Protein AF-A0A109WPX4-F1 (afdb_monomer_lite)

Structure (mmCIF, N/CA/C/O backbone):
data_AF-A0A109WPX4-F1
#
_entry.id   AF-A0A109WPX4-F1
#
loop_
_atom_site.group_PDB
_atom_site.id
_atom_site.type_symbol
_atom_site.label_atom_id
_atom_site.label_alt_id
_atom_site.label_comp_id
_atom_site.label_asym_id
_atom_site.label_entity_id
_atom_site.label_seq_id
_atom_site.pdbx_PDB_ins_code
_atom_site.Cartn_x
_atom_site.Cartn_y
_atom_site.Cartn_z
_atom_site.occupancy
_atom_site.B_iso_or_equiv
_atom_site.auth_seq_id
_atom_site.auth_comp_id
_atom_site.auth_asym_id
_atom_site.auth_atom_id
_atom_site.pdbx_PDB_model_num
ATOM 1 N N . MET A 1 1 ? -19.755 -12.988 -23.351 1.00 60.69 1 MET A N 1
ATOM 2 C CA . MET A 1 1 ? -18.714 -12.354 -24.202 1.00 60.69 1 MET A CA 1
ATOM 3 C C . MET A 1 1 ? -18.076 -11.128 -23.531 1.00 60.69 1 MET A C 1
ATOM 5 O O . MET A 1 1 ? -16.890 -10.892 -23.714 1.00 60.69 1 MET A O 1
ATOM 9 N N . SER A 1 2 ? -18.818 -10.406 -22.688 1.00 72.69 2 SER A N 1
ATOM 10 C CA . SER A 1 2 ? -18.381 -9.255 -21.876 1.00 72.69 2 SER A CA 1
ATOM 11 C C . SER A 1 2 ? -17.301 -9.574 -20.824 1.00 72.69 2 SER A C 1
ATOM 13 O O . SER A 1 2 ? -16.349 -8.808 -20.687 1.00 72.69 2 SER A O 1
ATOM 15 N N . ASP A 1 3 ? -17.377 -10.722 -20.140 1.00 79.19 3 ASP A N 1
ATOM 16 C CA . ASP A 1 3 ? -16.391 -11.097 -19.108 1.00 79.19 3 ASP A CA 1
ATOM 17 C C . ASP A 1 3 ? -14.974 -11.320 -19.650 1.00 79.19 3 ASP A C 1
ATOM 19 O O . ASP A 1 3 ? -13.991 -11.006 -18.981 1.00 79.19 3 ASP A O 1
ATOM 23 N N . LEU A 1 4 ? -14.841 -11.844 -20.872 1.00 77.81 4 LEU A N 1
ATOM 24 C CA . LEU A 1 4 ? -13.534 -12.117 -21.474 1.00 77.81 4 LEU A CA 1
ATOM 25 C C . LEU A 1 4 ? -12.799 -10.816 -21.818 1.00 77.81 4 LEU A C 1
ATOM 27 O O . LEU A 1 4 ? -11.617 -10.678 -21.513 1.00 77.81 4 LEU A O 1
ATOM 31 N N . LEU A 1 5 ? -13.511 -9.840 -22.389 1.00 78.44 5 LEU A N 1
ATOM 32 C CA . LEU A 1 5 ? -12.958 -8.519 -22.690 1.00 78.44 5 LEU A CA 1
ATOM 33 C C . LEU A 1 5 ? -12.579 -7.773 -21.408 1.00 78.44 5 LEU A C 1
ATOM 35 O O . LEU A 1 5 ? -11.471 -7.250 -21.317 1.00 78.44 5 LEU A O 1
ATOM 39 N N . ALA A 1 6 ? -13.437 -7.808 -20.383 1.00 70.69 6 ALA A N 1
ATOM 40 C CA . ALA A 1 6 ? -13.130 -7.218 -19.082 1.00 70.69 6 ALA A CA 1
ATOM 41 C C . ALA A 1 6 ? -11.868 -7.841 -18.457 1.00 70.69 6 ALA A C 1
ATOM 43 O O . ALA A 1 6 ? -10.996 -7.121 -17.966 1.00 70.69 6 ALA A O 1
ATOM 44 N N . ARG A 1 7 ? -11.722 -9.171 -18.529 1.00 70.75 7 ARG A N 1
ATOM 45 C CA . ARG A 1 7 ? -10.530 -9.887 -18.044 1.00 70.75 7 ARG A CA 1
ATOM 46 C C . ARG A 1 7 ? -9.272 -9.505 -18.822 1.00 70.75 7 ARG A C 1
ATOM 48 O O . ARG A 1 7 ? -8.250 -9.237 -18.196 1.00 70.75 7 ARG A O 1
ATOM 55 N N . LEU A 1 8 ? -9.341 -9.426 -20.151 1.00 74.81 8 LEU A N 1
ATOM 56 C CA . LEU A 1 8 ? -8.215 -9.016 -20.999 1.00 74.81 8 LEU A CA 1
ATOM 57 C C . LEU A 1 8 ? -7.778 -7.572 -20.712 1.00 74.81 8 LEU A C 1
ATOM 59 O O . LEU A 1 8 ? -6.589 -7.314 -20.522 1.00 74.81 8 LEU A O 1
ATOM 63 N N . SER A 1 9 ? -8.725 -6.637 -20.595 1.00 73.69 9 SER A N 1
ATOM 64 C CA . SER A 1 9 ? -8.428 -5.246 -20.235 1.00 73.69 9 SER A CA 1
ATOM 65 C C . SER A 1 9 ? -7.807 -5.128 -18.841 1.00 73.69 9 SER A C 1
ATOM 67 O O . SER A 1 9 ? -6.874 -4.348 -18.644 1.00 73.69 9 SER A O 1
ATOM 69 N N . ASN A 1 10 ? -8.281 -5.921 -17.877 1.00 72.94 10 ASN A N 1
ATOM 70 C CA . ASN A 1 10 ? -7.744 -5.911 -16.519 1.00 72.94 10 ASN A CA 1
ATOM 71 C C . ASN A 1 10 ? -6.316 -6.484 -16.463 1.00 72.94 10 ASN A C 1
ATOM 73 O O . ASN A 1 10 ? -5.464 -5.927 -15.774 1.00 72.94 10 ASN A O 1
ATOM 77 N N . MET A 1 11 ? -6.031 -7.545 -17.231 1.00 73.69 11 MET A N 1
ATOM 78 C CA . MET A 1 11 ? -4.676 -8.097 -17.370 1.00 73.69 11 MET A CA 1
ATOM 79 C C . MET A 1 11 ? -3.716 -7.098 -18.021 1.00 73.69 11 MET A C 1
ATOM 81 O O . MET A 1 11 ? -2.604 -6.914 -17.531 1.00 73.69 11 MET A O 1
ATOM 85 N N . ARG A 1 12 ? -4.152 -6.390 -19.070 1.00 74.69 12 ARG A N 1
ATOM 86 C CA . ARG A 1 12 ? -3.327 -5.363 -19.719 1.00 74.69 12 ARG A CA 1
ATOM 87 C C . ARG A 1 12 ? -2.956 -4.230 -18.756 1.00 74.69 12 ARG A C 1
ATOM 89 O O . ARG A 1 12 ? -1.779 -3.909 -18.627 1.00 74.69 12 ARG A O 1
ATOM 96 N N . ARG A 1 13 ? -3.931 -3.682 -18.022 1.00 70.62 13 ARG A N 1
ATOM 97 C CA . ARG A 1 13 ? -3.673 -2.645 -17.003 1.00 70.62 13 ARG A CA 1
ATOM 98 C C . ARG A 1 13 ? -2.780 -3.149 -15.869 1.00 70.62 13 ARG A C 1
ATOM 100 O O . ARG A 1 13 ? -1.956 -2.402 -15.349 1.00 70.62 13 ARG A O 1
ATOM 107 N N . ALA A 1 14 ? -2.941 -4.411 -15.469 1.00 69.94 14 ALA A N 1
ATOM 108 C CA . ALA A 1 14 ? -2.097 -5.022 -14.451 1.00 69.94 14 ALA A CA 1
ATOM 109 C C . ALA A 1 14 ? -0.625 -5.087 -14.885 1.00 69.94 14 ALA A C 1
ATOM 111 O O . ALA A 1 14 ? 0.239 -4.744 -14.078 1.00 69.94 14 ALA A O 1
ATOM 112 N N . ASN A 1 15 ? -0.376 -5.449 -16.146 1.00 76.12 15 ASN A N 1
ATOM 113 C CA . ASN A 1 15 ? 0.953 -5.491 -16.749 1.00 76.12 15 ASN A CA 1
ATOM 114 C C . ASN A 1 15 ? 1.575 -4.088 -16.881 1.00 76.12 15 ASN A C 1
ATOM 116 O O . ASN A 1 15 ? 2.735 -3.886 -16.544 1.00 76.12 15 ASN A O 1
ATOM 120 N N . GLU A 1 16 ? 0.799 -3.085 -17.301 1.00 78.44 16 GLU A N 1
ATOM 121 C CA . GLU A 1 16 ? 1.270 -1.692 -17.406 1.00 78.44 16 GLU A CA 1
ATOM 122 C C . GLU A 1 16 ? 1.697 -1.121 -16.042 1.00 78.44 16 GLU A C 1
ATOM 124 O O . GLU A 1 16 ? 2.737 -0.467 -15.938 1.00 78.44 16 GLU A O 1
ATOM 129 N N . LEU A 1 17 ? 0.939 -1.417 -14.980 1.00 76.56 17 LEU A N 1
ATOM 130 C CA . LEU A 1 17 ? 1.303 -1.042 -13.614 1.00 76.56 17 LEU A CA 1
ATOM 131 C C . LEU A 1 17 ? 2.580 -1.749 -13.142 1.00 76.56 17 LEU A C 1
ATOM 133 O O . LEU A 1 17 ? 3.409 -1.124 -12.486 1.00 76.56 17 LEU A O 1
ATOM 137 N N . GLU A 1 18 ? 2.729 -3.039 -13.445 1.00 76.94 18 GLU A N 1
ATOM 138 C CA . GLU A 1 18 ? 3.931 -3.813 -13.106 1.00 76.94 18 GLU A CA 1
ATOM 139 C C . GLU A 1 18 ? 5.166 -3.227 -13.767 1.00 76.94 18 GLU A C 1
ATOM 141 O O . GLU A 1 18 ? 6.127 -2.904 -13.075 1.00 76.94 18 GLU A O 1
ATOM 146 N N . VAL A 1 19 ? 5.091 -2.973 -15.072 1.00 79.56 19 VAL A N 1
ATOM 147 C CA . VAL A 1 19 ? 6.165 -2.333 -15.832 1.00 79.56 19 VAL A CA 1
ATOM 148 C C . VAL A 1 19 ? 6.475 -0.933 -15.291 1.00 79.56 19 VAL A C 1
ATOM 150 O O . VAL A 1 19 ? 7.641 -0.553 -15.202 1.00 79.56 19 VAL A O 1
ATOM 153 N N . HIS A 1 20 ? 5.461 -0.146 -14.918 1.00 79.44 20 HIS A N 1
ATOM 154 C CA . HIS A 1 20 ? 5.678 1.189 -14.360 1.00 79.44 20 HIS A CA 1
ATOM 155 C C . HIS A 1 20 ? 6.360 1.143 -12.989 1.00 79.44 20 HIS A C 1
ATOM 157 O O . HIS A 1 20 ? 7.296 1.908 -12.757 1.00 79.44 20 HIS A O 1
ATOM 163 N N . LEU A 1 21 ? 5.909 0.257 -12.097 1.00 78.94 21 LEU A N 1
ATOM 164 C CA . LEU A 1 21 ? 6.526 0.072 -10.787 1.00 78.94 21 LEU A CA 1
ATOM 165 C C . LEU A 1 21 ? 7.966 -0.403 -10.953 1.00 78.94 21 LEU A C 1
ATOM 167 O O . LEU A 1 21 ? 8.860 0.260 -10.446 1.00 78.94 21 LEU A O 1
ATOM 171 N N . ASP A 1 22 ? 8.199 -1.465 -11.722 1.00 78.69 22 ASP A N 1
ATOM 172 C CA . ASP A 1 22 ? 9.525 -2.048 -11.942 1.00 78.69 22 ASP A CA 1
ATOM 173 C C . ASP A 1 22 ? 10.539 -1.005 -12.440 1.00 78.69 22 ASP A C 1
ATOM 175 O O . ASP A 1 22 ? 11.565 -0.767 -11.799 1.00 78.69 22 ASP A O 1
ATOM 179 N N . ARG A 1 23 ? 10.174 -0.253 -13.488 1.00 80.31 23 ARG A N 1
ATOM 180 C CA . ARG A 1 23 ? 11.012 0.814 -14.064 1.00 80.31 23 ARG A CA 1
ATOM 181 C C . ARG A 1 23 ? 11.321 1.959 -13.101 1.00 80.31 23 ARG A C 1
ATOM 183 O O . ARG A 1 23 ? 12.351 2.608 -13.255 1.00 80.31 23 ARG A O 1
ATOM 190 N N . ASN A 1 24 ? 10.434 2.248 -12.149 1.00 81.56 24 ASN A N 1
ATOM 191 C CA . ASN A 1 24 ? 10.560 3.414 -11.270 1.00 81.56 24 ASN A CA 1
ATOM 192 C C . ASN A 1 24 ? 10.925 3.059 -9.824 1.00 81.56 24 ASN A C 1
ATOM 194 O O . ASN A 1 24 ? 11.209 3.964 -9.041 1.00 81.56 24 ASN A O 1
ATOM 198 N N . THR A 1 25 ? 10.973 1.776 -9.457 1.00 76.75 25 THR A N 1
ATOM 199 C CA . THR A 1 25 ? 11.316 1.338 -8.094 1.00 76.75 25 THR A CA 1
ATOM 200 C C . THR A 1 25 ? 12.685 1.834 -7.642 1.00 76.75 25 THR A C 1
ATOM 202 O O . THR A 1 25 ? 12.841 2.191 -6.479 1.00 76.75 25 THR A O 1
ATOM 205 N N . HIS A 1 26 ? 13.643 1.932 -8.563 1.00 81.25 26 HIS A N 1
ATOM 206 C CA . HIS A 1 26 ? 14.996 2.430 -8.311 1.00 81.25 26 HIS A CA 1
ATOM 207 C C . HIS A 1 26 ? 15.089 3.966 -8.285 1.00 81.25 26 HIS A C 1
ATOM 209 O O . HIS A 1 26 ? 16.134 4.518 -7.956 1.00 81.25 26 HIS A O 1
ATOM 215 N N . SER A 1 27 ? 14.012 4.682 -8.630 1.00 87.69 27 SER A N 1
ATOM 216 C CA . SER A 1 27 ? 13.986 6.143 -8.597 1.00 87.69 27 SER A CA 1
ATOM 217 C C . SER A 1 27 ? 13.643 6.644 -7.196 1.00 87.69 27 SER A C 1
ATOM 219 O O . SER A 1 27 ? 12.514 6.496 -6.724 1.00 87.69 27 SER A O 1
ATOM 221 N N . ASP A 1 28 ? 14.584 7.333 -6.550 1.00 89.25 28 ASP A N 1
ATOM 222 C CA . ASP A 1 28 ? 14.352 7.943 -5.233 1.00 89.25 28 ASP A CA 1
ATOM 223 C C . ASP A 1 28 ? 13.223 8.976 -5.253 1.00 89.25 28 ASP A C 1
ATOM 225 O O . ASP A 1 28 ? 12.440 9.081 -4.304 1.00 89.25 28 ASP A O 1
ATOM 229 N N . ARG A 1 29 ? 13.076 9.702 -6.369 1.00 89.94 29 ARG A N 1
ATOM 230 C CA . ARG A 1 29 ? 11.962 10.636 -6.566 1.00 89.94 29 ARG A CA 1
ATOM 231 C C . ARG A 1 29 ? 10.623 9.903 -6.541 1.00 89.94 29 ARG A C 1
ATOM 233 O O . ARG A 1 29 ? 9.699 10.361 -5.870 1.00 89.94 29 ARG A O 1
ATOM 240 N N . PHE A 1 30 ? 10.521 8.782 -7.255 1.00 90.56 30 PHE A N 1
ATOM 241 C CA . PHE A 1 30 ? 9.304 7.975 -7.289 1.00 90.56 30 PHE A CA 1
ATOM 242 C C . PHE A 1 30 ? 8.999 7.366 -5.921 1.00 90.56 30 PHE A C 1
ATOM 244 O O . PHE A 1 30 ? 7.889 7.535 -5.420 1.00 90.56 30 PHE A O 1
ATOM 251 N N . ARG A 1 31 ? 9.994 6.740 -5.275 1.00 91.44 31 ARG A N 1
ATOM 252 C CA . ARG A 1 31 ? 9.854 6.160 -3.930 1.00 91.44 31 ARG A CA 1
ATOM 253 C C . ARG A 1 31 ? 9.337 7.181 -2.925 1.00 91.44 31 ARG A C 1
ATOM 255 O O . ARG A 1 31 ? 8.373 6.899 -2.219 1.00 91.44 31 ARG A O 1
ATOM 262 N N . LYS A 1 32 ? 9.930 8.380 -2.905 1.00 93.12 32 LYS A N 1
ATOM 263 C CA . LYS A 1 32 ? 9.535 9.474 -2.006 1.00 93.12 32 LYS A CA 1
ATOM 264 C C . LYS A 1 32 ? 8.125 9.983 -2.294 1.00 93.12 32 LYS A C 1
ATOM 266 O O . LYS A 1 32 ? 7.364 10.241 -1.362 1.00 93.12 32 LYS A O 1
ATOM 271 N N . LEU A 1 33 ? 7.766 10.143 -3.568 1.00 93.62 33 LEU A N 1
ATOM 272 C CA . LEU A 1 33 ? 6.426 10.580 -3.958 1.00 93.62 33 LEU A CA 1
ATOM 273 C C . LEU A 1 33 ? 5.372 9.548 -3.544 1.00 93.62 33 LEU A C 1
ATOM 275 O O . LEU A 1 33 ? 4.387 9.904 -2.894 1.00 93.62 33 LEU A O 1
ATOM 279 N N . PHE A 1 34 ? 5.606 8.281 -3.886 1.00 94.06 34 PHE A N 1
ATOM 280 C CA . PHE A 1 34 ? 4.710 7.177 -3.571 1.00 94.06 34 PHE A CA 1
ATOM 281 C C . PHE A 1 34 ? 4.507 7.040 -2.061 1.00 94.06 34 PHE A C 1
ATOM 283 O O . PHE A 1 34 ? 3.368 7.021 -1.590 1.00 94.06 34 PHE A O 1
ATOM 290 N N . SER A 1 35 ? 5.597 7.001 -1.287 1.00 95.62 35 SER A N 1
ATOM 291 C CA . SER A 1 35 ? 5.531 6.829 0.166 1.00 95.62 35 SER A CA 1
ATOM 292 C C . SER A 1 35 ? 4.806 7.984 0.851 1.00 95.62 35 SER A C 1
ATOM 294 O O . SER A 1 35 ? 3.936 7.749 1.690 1.00 95.62 35 SER A O 1
ATOM 296 N N . THR A 1 36 ? 5.064 9.222 0.416 1.00 96.56 36 THR A N 1
ATOM 297 C CA . THR A 1 36 ? 4.370 10.417 0.916 1.00 96.56 36 THR A CA 1
ATOM 298 C C . THR A 1 36 ? 2.867 10.323 0.663 1.00 96.56 36 THR A C 1
ATOM 300 O O . THR A 1 36 ? 2.064 10.514 1.578 1.00 96.56 36 THR A O 1
ATOM 303 N N . LYS A 1 37 ? 2.456 9.986 -0.566 1.00 95.88 37 LYS A N 1
ATOM 304 C CA . LYS A 1 37 ? 1.032 9.858 -0.906 1.00 95.88 37 LYS A CA 1
ATOM 305 C C . LYS A 1 37 ? 0.357 8.713 -0.159 1.00 95.88 37 LYS A C 1
ATOM 307 O O . LYS A 1 37 ? -0.781 8.876 0.291 1.00 95.88 37 LYS A O 1
ATOM 312 N N . LEU A 1 38 ? 1.041 7.582 -0.004 1.00 96.69 38 LEU A N 1
ATOM 313 C CA . LEU A 1 38 ? 0.541 6.446 0.761 1.00 96.69 38 LEU A CA 1
ATOM 314 C C . LEU A 1 38 ? 0.325 6.833 2.228 1.00 96.69 38 LEU A C 1
ATOM 316 O O . LEU A 1 38 ? -0.772 6.648 2.754 1.00 96.69 38 LEU A O 1
ATOM 320 N N . ASP A 1 39 ? 1.336 7.419 2.870 1.00 97.69 39 ASP A N 1
ATOM 321 C CA . ASP A 1 39 ? 1.274 7.836 4.270 1.00 97.69 39 ASP A CA 1
ATOM 322 C C . ASP A 1 39 ? 0.162 8.866 4.512 1.00 97.69 39 ASP A C 1
ATOM 324 O O . ASP A 1 39 ? -0.652 8.702 5.426 1.00 97.69 39 ASP A O 1
ATOM 328 N N . MET A 1 40 ? 0.062 9.879 3.644 1.00 97.06 40 MET A N 1
ATOM 329 C CA . MET A 1 40 ? -1.011 10.873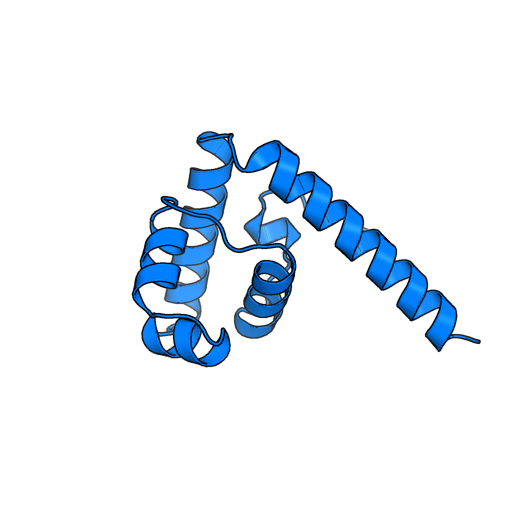 3.697 1.00 97.06 40 MET A CA 1
ATOM 330 C C . MET A 1 40 ? -2.394 10.234 3.564 1.00 97.06 40 MET A C 1
ATOM 332 O O . MET A 1 40 ? -3.304 10.587 4.314 1.00 97.06 40 MET A O 1
ATOM 336 N N . THR A 1 41 ? -2.570 9.296 2.632 1.00 96.44 41 THR A N 1
ATOM 337 C CA . THR A 1 41 ? -3.868 8.645 2.405 1.00 96.44 41 THR A CA 1
ATOM 338 C C . THR A 1 41 ? -4.260 7.760 3.587 1.00 96.44 41 THR A C 1
ATOM 340 O O . THR A 1 41 ? -5.396 7.842 4.051 1.00 96.44 41 THR A O 1
ATOM 343 N N . ILE A 1 42 ? -3.321 6.985 4.142 1.00 97.00 42 ILE A N 1
ATOM 344 C CA . ILE A 1 42 ? -3.560 6.166 5.341 1.00 97.00 42 ILE A CA 1
ATOM 345 C C . ILE A 1 42 ? -3.967 7.051 6.528 1.00 97.00 42 ILE A C 1
ATOM 347 O O . ILE A 1 42 ? -4.956 6.759 7.204 1.00 97.00 42 ILE A O 1
ATOM 351 N N . LYS A 1 43 ? -3.249 8.161 6.756 1.00 97.00 43 LYS A N 1
ATOM 352 C CA . LYS A 1 43 ? -3.567 9.126 7.822 1.00 97.00 43 LYS A CA 1
ATOM 353 C C . LYS A 1 43 ? -4.947 9.758 7.627 1.00 97.00 43 LYS A C 1
ATOM 355 O O . LYS A 1 43 ? -5.721 9.820 8.579 1.00 97.00 43 LYS A O 1
ATOM 360 N N . ARG A 1 44 ? -5.286 10.181 6.403 1.00 96.06 44 ARG A N 1
ATOM 361 C CA . ARG A 1 44 ? -6.600 10.767 6.075 1.00 96.06 44 ARG A CA 1
ATOM 362 C C . ARG A 1 44 ? -7.749 9.778 6.262 1.00 96.06 44 ARG A C 1
ATOM 364 O O . ARG A 1 44 ? -8.787 10.165 6.783 1.00 96.06 44 ARG A O 1
ATOM 371 N N . ALA A 1 45 ? -7.544 8.513 5.902 1.00 95.31 45 ALA A N 1
ATOM 372 C CA . ALA A 1 45 ? -8.505 7.438 6.138 1.00 95.31 45 ALA A CA 1
ATOM 373 C C . ALA A 1 45 ? -8.601 7.017 7.619 1.00 95.31 45 ALA A C 1
ATOM 375 O O . ALA A 1 45 ? -9.451 6.201 7.965 1.00 95.31 45 ALA A O 1
ATOM 376 N N . ARG A 1 46 ? -7.739 7.561 8.496 1.00 96.75 46 ARG A N 1
ATOM 377 C CA . ARG A 1 46 ? -7.623 7.204 9.920 1.00 96.75 46 ARG A CA 1
ATOM 378 C C . ARG A 1 46 ? -7.365 5.709 10.149 1.00 96.75 46 ARG A C 1
ATOM 380 O O . ARG A 1 46 ? -7.758 5.155 11.173 1.00 96.75 46 ARG A O 1
ATOM 387 N N . PHE A 1 47 ? -6.679 5.054 9.214 1.00 97.56 47 PHE A N 1
ATOM 388 C CA . PHE A 1 47 ? -6.279 3.659 9.373 1.00 97.56 47 PHE A CA 1
ATOM 389 C C . PHE A 1 47 ? -4.981 3.542 10.167 1.00 97.56 47 PHE A C 1
ATOM 391 O O . PHE A 1 47 ? -4.017 4.283 9.954 1.00 97.56 47 PHE A O 1
ATOM 398 N N . THR A 1 48 ? -4.941 2.565 11.070 1.00 97.62 48 THR A N 1
ATOM 399 C CA . THR A 1 48 ? -3.707 2.181 11.756 1.00 97.62 48 THR A CA 1
ATOM 400 C C . THR A 1 48 ? -2.822 1.368 10.816 1.00 97.62 48 THR A C 1
ATOM 402 O O . THR A 1 48 ? -3.317 0.666 9.929 1.00 97.62 48 THR A O 1
ATOM 405 N N . THR A 1 49 ? -1.502 1.427 11.011 1.00 97.69 49 THR A N 1
ATOM 406 C CA . THR A 1 49 ? -0.567 0.600 10.233 1.00 97.69 49 THR A CA 1
ATOM 407 C C . THR A 1 49 ? -0.891 -0.886 10.397 1.00 97.69 49 THR A C 1
ATOM 409 O O . THR A 1 49 ? -0.972 -1.597 9.398 1.00 97.69 49 THR A O 1
ATOM 412 N N . ARG A 1 50 ? -1.203 -1.330 11.622 1.00 98.31 50 ARG A N 1
ATOM 413 C CA . ARG A 1 50 ? -1.694 -2.680 11.925 1.00 98.31 50 ARG A CA 1
ATOM 414 C C . ARG A 1 50 ? -2.913 -3.105 11.102 1.00 98.31 50 ARG A C 1
ATOM 416 O O . ARG A 1 50 ? -2.942 -4.232 10.614 1.00 98.31 50 ARG A O 1
ATOM 423 N N . LEU A 1 51 ? -3.914 -2.234 10.932 1.00 98.06 51 LEU A N 1
ATOM 424 C CA . LEU A 1 51 ? -5.100 -2.549 10.124 1.00 98.06 51 LEU A CA 1
ATOM 425 C C . LEU A 1 51 ? -4.720 -2.743 8.659 1.00 98.06 51 LEU A C 1
ATOM 427 O O . LEU A 1 51 ? -5.146 -3.717 8.042 1.00 98.06 51 LEU A O 1
ATOM 431 N N . VAL A 1 52 ? -3.889 -1.850 8.119 1.00 98.06 52 VAL A N 1
ATOM 432 C CA . VAL A 1 52 ? -3.393 -1.973 6.744 1.00 98.06 52 VAL A CA 1
ATOM 433 C C . VAL A 1 52 ? -2.609 -3.275 6.588 1.00 98.06 52 VAL A C 1
ATOM 435 O O . VAL A 1 52 ? -2.879 -4.029 5.663 1.00 98.06 52 VAL A O 1
ATOM 438 N N . ALA A 1 53 ? -1.701 -3.591 7.510 1.00 98.25 53 ALA A N 1
ATOM 439 C CA . ALA A 1 53 ? -0.901 -4.814 7.474 1.00 98.25 53 ALA A CA 1
ATOM 440 C C . ALA A 1 53 ? -1.771 -6.081 7.506 1.00 98.25 53 ALA A C 1
ATOM 442 O O . ALA A 1 53 ? -1.606 -6.960 6.661 1.00 98.25 53 ALA A O 1
ATOM 443 N N . SER A 1 54 ? -2.761 -6.120 8.406 1.00 98.06 54 SER A N 1
ATOM 444 C CA . SER A 1 54 ? -3.751 -7.200 8.496 1.00 98.06 54 SER A CA 1
ATOM 445 C C . SER A 1 54 ? -4.537 -7.353 7.193 1.00 98.06 54 SER A C 1
ATOM 447 O O . SER A 1 54 ? -4.567 -8.436 6.609 1.00 98.06 54 SER A O 1
ATOM 449 N N . TYR A 1 55 ? -5.081 -6.250 6.662 1.00 97.31 55 TYR A N 1
ATOM 450 C CA . TYR A 1 55 ? -5.793 -6.263 5.385 1.00 97.31 55 TYR A CA 1
ATOM 451 C C . TYR A 1 55 ? -4.907 -6.739 4.240 1.00 97.31 55 TYR A C 1
ATOM 453 O O . TYR A 1 55 ? -5.417 -7.341 3.302 1.00 97.31 55 TYR A O 1
ATOM 461 N N . MET A 1 56 ? -3.605 -6.452 4.294 1.00 96.69 56 MET A N 1
ATOM 462 C CA . MET A 1 56 ? -2.616 -6.783 3.273 1.00 96.69 56 MET A CA 1
ATOM 463 C C . MET A 1 56 ? -2.021 -8.193 3.426 1.00 96.69 56 MET A C 1
ATOM 465 O O . MET A 1 56 ? -1.486 -8.721 2.449 1.00 96.69 56 MET A O 1
ATOM 469 N N . GLY A 1 57 ? -2.192 -8.848 4.577 1.00 96.94 57 GLY A N 1
ATOM 470 C CA . GLY A 1 57 ? -1.575 -10.144 4.873 1.00 96.94 57 GLY A CA 1
ATOM 471 C C . GLY A 1 57 ? -0.048 -10.063 4.969 1.00 96.94 57 GLY A C 1
ATOM 472 O O . GLY A 1 57 ? 0.638 -10.974 4.520 1.00 96.94 57 GLY A O 1
ATOM 473 N N . VAL A 1 58 ? 0.474 -8.947 5.487 1.00 97.12 58 VAL A N 1
ATOM 474 C CA . VAL A 1 58 ? 1.914 -8.655 5.624 1.00 97.12 58 VAL A CA 1
ATOM 475 C C . VAL A 1 58 ? 2.237 -8.267 7.066 1.00 97.12 58 VAL A C 1
ATOM 477 O O . VAL A 1 58 ? 1.333 -7.985 7.859 1.00 97.12 58 VAL A O 1
ATOM 480 N N . LYS A 1 59 ? 3.521 -8.223 7.430 1.00 97.94 59 LYS A N 1
ATOM 481 C CA . LYS A 1 59 ? 3.936 -7.757 8.760 1.00 97.94 59 LYS A CA 1
ATOM 482 C C . LYS A 1 59 ? 3.815 -6.235 8.858 1.00 97.94 59 LYS A C 1
ATOM 484 O O . LYS A 1 59 ? 4.008 -5.510 7.886 1.00 97.94 59 LYS A O 1
ATOM 489 N N . GLU A 1 60 ? 3.546 -5.723 10.058 1.00 98.25 60 GLU A N 1
ATOM 490 C CA . GLU A 1 60 ? 3.344 -4.281 10.267 1.00 98.25 60 GLU A CA 1
ATOM 491 C C . GLU A 1 60 ? 4.570 -3.437 9.874 1.00 98.25 60 GLU A C 1
ATOM 493 O O . GLU A 1 60 ? 4.418 -2.367 9.283 1.00 98.25 60 GLU A O 1
ATOM 498 N N . HIS A 1 61 ? 5.787 -3.945 10.104 1.00 98.06 61 HIS A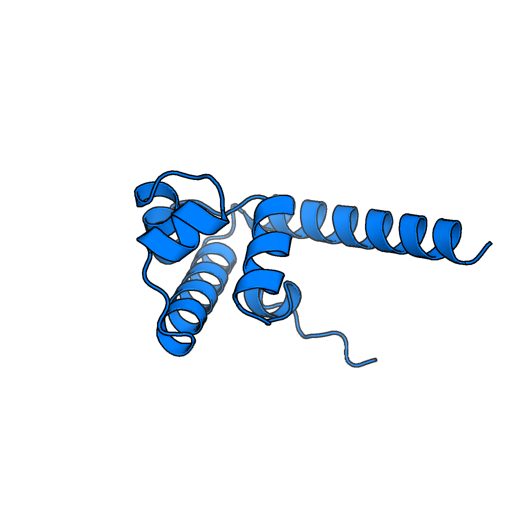 N 1
ATOM 499 C CA . HIS A 1 61 ? 7.015 -3.255 9.700 1.00 98.06 61 HIS A CA 1
ATOM 500 C C . HIS A 1 61 ? 7.158 -3.109 8.179 1.00 98.06 61 HIS A C 1
ATOM 502 O O . HIS A 1 61 ? 7.739 -2.126 7.729 1.00 98.06 61 HIS A O 1
ATOM 508 N N . GLU A 1 62 ? 6.596 -4.019 7.377 1.00 98.00 62 GLU A N 1
ATOM 509 C CA . GLU A 1 62 ? 6.622 -3.888 5.915 1.00 98.00 62 GLU A CA 1
ATOM 510 C C . GLU A 1 62 ? 5.826 -2.655 5.482 1.00 98.00 62 GLU A C 1
ATOM 512 O O . GLU A 1 62 ? 6.290 -1.856 4.672 1.00 98.00 62 GLU A O 1
ATOM 517 N N . VAL A 1 63 ? 4.668 -2.425 6.107 1.00 98.12 63 VAL A N 1
ATOM 518 C CA . VAL A 1 63 ? 3.865 -1.224 5.851 1.00 98.12 63 VAL A CA 1
ATOM 519 C C . VAL A 1 63 ? 4.579 0.033 6.355 1.00 98.12 63 VAL A C 1
ATOM 521 O O . VAL A 1 63 ? 4.521 1.068 5.691 1.00 98.12 63 VAL A O 1
ATOM 524 N N . HIS A 1 64 ? 5.293 -0.030 7.484 1.00 98.31 64 HIS A N 1
ATOM 525 C CA . HIS A 1 64 ? 6.151 1.081 7.916 1.00 98.31 64 HIS A CA 1
ATOM 526 C C . HIS A 1 64 ? 7.241 1.399 6.887 1.00 98.31 64 HIS A C 1
ATOM 528 O O . HIS A 1 64 ? 7.440 2.572 6.568 1.00 98.31 64 HIS A O 1
ATOM 534 N N . PHE A 1 65 ? 7.894 0.385 6.315 1.00 97.69 65 PHE A N 1
ATOM 535 C CA . PHE A 1 65 ? 8.893 0.577 5.265 1.00 97.69 65 PHE A CA 1
ATOM 536 C C . PHE A 1 65 ? 8.298 1.198 4.003 1.00 97.69 65 PHE A C 1
ATOM 538 O O . PHE A 1 65 ? 8.910 2.111 3.448 1.00 97.69 65 PHE A O 1
ATOM 545 N N . TRP A 1 66 ? 7.087 0.805 3.600 1.00 96.81 66 TRP A N 1
ATOM 546 C CA . TRP A 1 66 ? 6.384 1.440 2.479 1.00 96.81 66 TRP A CA 1
ATOM 547 C C . TRP A 1 66 ? 6.054 2.907 2.754 1.00 96.81 66 TRP A C 1
ATOM 549 O O . TRP A 1 66 ? 6.290 3.767 1.907 1.00 96.81 66 TRP A O 1
ATOM 559 N N . ARG A 1 67 ? 5.545 3.215 3.952 1.00 97.38 67 ARG A N 1
ATOM 560 C CA . ARG A 1 67 ? 5.226 4.592 4.375 1.00 97.38 67 ARG A CA 1
ATOM 561 C C . ARG A 1 67 ? 6.470 5.472 4.481 1.00 97.38 67 ARG A C 1
ATOM 563 O O . ARG A 1 67 ? 6.381 6.670 4.243 1.00 97.38 67 ARG A O 1
ATOM 570 N N . ALA A 1 68 ? 7.620 4.884 4.803 1.00 96.00 68 ALA A N 1
ATOM 571 C CA . ALA A 1 68 ? 8.911 5.566 4.835 1.00 96.00 68 ALA A CA 1
ATOM 572 C C . ALA A 1 68 ? 9.604 5.633 3.459 1.00 96.00 68 ALA A C 1
ATOM 574 O O . ALA A 1 68 ? 10.583 6.356 3.303 1.00 96.00 68 ALA A O 1
ATOM 575 N N . GLY A 1 69 ? 9.120 4.896 2.453 1.00 94.25 69 GLY A N 1
ATOM 576 C CA . GLY A 1 69 ? 9.752 4.794 1.132 1.00 94.25 69 GLY A CA 1
ATOM 577 C C . GLY A 1 69 ? 11.023 3.942 1.102 1.00 94.25 69 GLY A C 1
ATOM 578 O O . GLY A 1 69 ? 11.757 3.983 0.118 1.00 94.25 69 GLY A O 1
ATOM 579 N N . ILE A 1 70 ? 11.285 3.159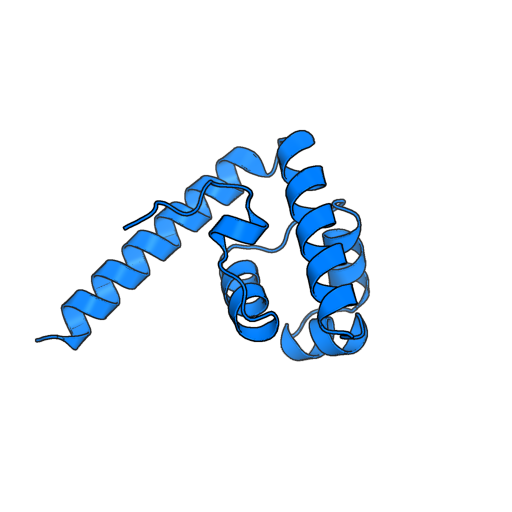 2.153 1.00 93.25 70 ILE A N 1
ATOM 580 C CA . ILE A 1 70 ? 12.437 2.250 2.241 1.00 93.25 70 ILE A CA 1
ATOM 581 C C . ILE A 1 70 ? 12.267 1.112 1.235 1.00 93.25 70 ILE A C 1
ATOM 583 O O . ILE A 1 70 ? 13.163 0.867 0.432 1.00 93.25 70 ILE A O 1
ATOM 587 N N . THR A 1 71 ? 11.094 0.485 1.215 1.00 92.12 71 THR A N 1
ATOM 588 C CA . THR A 1 71 ? 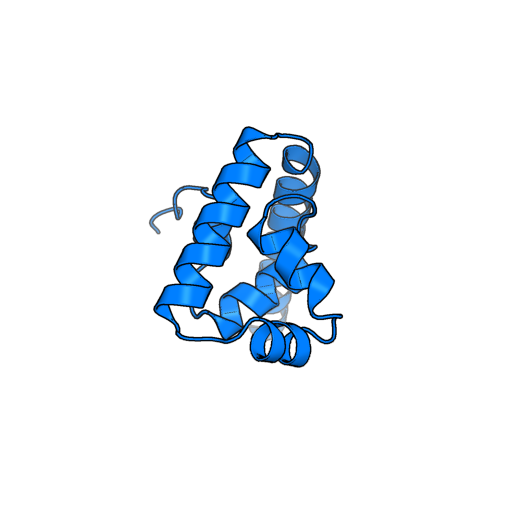10.686 -0.486 0.194 1.00 92.12 71 THR A CA 1
ATOM 589 C C . THR A 1 71 ? 9.396 -0.016 -0.470 1.00 92.12 71 THR A C 1
ATOM 591 O O . THR A 1 71 ? 8.741 0.911 0.010 1.00 92.12 71 THR A O 1
ATOM 594 N N . LEU A 1 72 ? 9.018 -0.647 -1.579 1.00 91.06 72 LEU A N 1
ATOM 595 C CA . LEU A 1 72 ? 7.741 -0.400 -2.240 1.00 91.06 72 LEU A CA 1
ATOM 596 C C . LEU A 1 72 ? 6.894 -1.674 -2.258 1.00 91.06 72 LEU A C 1
ATOM 598 O O . LEU A 1 72 ? 7.448 -2.768 -2.382 1.00 91.06 72 LEU A O 1
ATOM 602 N N . PRO A 1 73 ? 5.563 -1.552 -2.147 1.00 92.31 73 PRO A N 1
ATOM 603 C CA . PRO A 1 73 ? 4.673 -2.677 -2.370 1.00 92.31 73 PRO A CA 1
ATOM 604 C C . PRO A 1 73 ? 4.713 -3.107 -3.843 1.00 92.31 73 PRO A C 1
ATOM 606 O O . PRO A 1 73 ? 4.816 -2.277 -4.748 1.00 92.31 73 PRO A O 1
ATOM 609 N N . GLY A 1 74 ? 4.573 -4.408 -4.093 1.00 89.44 74 GLY A N 1
ATOM 610 C CA . GLY A 1 74 ? 4.411 -4.941 -5.446 1.00 89.44 74 GLY A CA 1
ATOM 611 C C . GLY A 1 74 ? 3.075 -4.532 -6.083 1.00 89.44 74 GLY A C 1
ATOM 612 O O . GLY A 1 74 ? 2.149 -4.074 -5.412 1.00 89.44 74 GLY A O 1
ATOM 613 N N . SER A 1 75 ? 2.912 -4.763 -7.385 1.00 86.69 75 SER A N 1
ATOM 614 C CA . SER A 1 75 ? 1.712 -4.375 -8.154 1.00 86.69 75 SER A CA 1
ATOM 615 C C . SER A 1 75 ? 0.388 -4.890 -7.571 1.00 86.69 75 SER A C 1
ATOM 617 O O . SER A 1 75 ? -0.585 -4.142 -7.439 1.00 86.69 75 SER A O 1
ATOM 619 N N . GLY A 1 76 ? 0.341 -6.165 -7.176 1.00 88.69 76 GLY A N 1
ATOM 620 C CA . GLY A 1 76 ? -0.827 -6.777 -6.547 1.00 88.69 76 GLY A CA 1
ATOM 621 C C . GLY A 1 76 ? -1.158 -6.128 -5.204 1.00 88.69 76 GLY A C 1
ATOM 622 O O . GLY A 1 76 ? -2.334 -5.954 -4.869 1.00 88.69 76 GLY A O 1
ATOM 623 N N . GLN A 1 77 ? -0.128 -5.702 -4.470 1.00 93.06 77 GLN A N 1
ATOM 624 C CA . GLN A 1 77 ? -0.281 -4.984 -3.214 1.00 93.06 77 GLN A CA 1
ATOM 625 C C . GLN A 1 77 ? -0.770 -3.548 -3.448 1.00 93.06 77 GLN A C 1
ATOM 627 O O . GLN A 1 77 ? -1.711 -3.126 -2.781 1.00 93.06 77 GLN A O 1
ATOM 632 N N . CYS A 1 78 ? -0.255 -2.842 -4.459 1.00 92.38 78 CYS A N 1
ATOM 633 C CA . CYS A 1 78 ? -0.759 -1.529 -4.879 1.00 92.38 78 CYS A CA 1
ATOM 634 C C . CYS A 1 78 ? -2.256 -1.565 -5.225 1.00 92.38 78 CYS A C 1
ATOM 636 O O . CYS A 1 78 ? -3.021 -0.721 -4.760 1.00 92.38 78 CYS A O 1
ATOM 638 N N . ARG A 1 79 ? -2.715 -2.586 -5.965 1.00 90.12 79 ARG A N 1
ATOM 639 C CA . ARG A 1 79 ? -4.145 -2.772 -6.288 1.00 90.12 79 ARG A CA 1
ATOM 640 C C . ARG A 1 79 ? -5.014 -3.011 -5.050 1.00 90.12 79 ARG A C 1
ATOM 642 O O . ARG A 1 79 ? -6.177 -2.615 -5.013 1.00 90.12 79 ARG A O 1
ATOM 649 N N . ARG A 1 80 ? -4.491 -3.702 -4.037 1.00 94.38 80 ARG A N 1
ATOM 650 C CA . ARG A 1 80 ? -5.199 -3.919 -2.764 1.00 94.38 80 ARG A CA 1
ATOM 651 C C . ARG A 1 80 ? -5.224 -2.655 -1.910 1.00 94.38 80 ARG A C 1
ATOM 653 O O . ARG A 1 80 ? -6.281 -2.328 -1.383 1.00 94.38 80 ARG A O 1
ATOM 660 N N . LEU A 1 81 ? -4.112 -1.922 -1.841 1.00 94.88 81 LEU A N 1
ATOM 661 C CA . LEU A 1 81 ? -4.038 -0.621 -1.172 1.00 94.88 81 LEU A CA 1
ATOM 662 C C . LEU A 1 81 ? -5.023 0.373 -1.787 1.00 94.88 81 LEU A C 1
ATOM 664 O O . LEU A 1 81 ? -5.762 1.014 -1.054 1.00 94.88 81 LEU A O 1
ATOM 668 N N . SER A 1 82 ? -5.094 0.442 -3.116 1.00 91.88 82 SER A N 1
ATOM 669 C CA . SER A 1 82 ? -6.071 1.264 -3.838 1.00 91.88 82 SER A CA 1
ATOM 670 C C . SER A 1 82 ? -7.515 0.947 -3.434 1.00 91.88 82 SER A C 1
ATOM 672 O O . SER A 1 82 ? -8.275 1.860 -3.117 1.00 91.88 82 SER A O 1
ATOM 674 N N . ARG A 1 83 ? -7.880 -0.340 -3.346 1.00 93.88 83 ARG A N 1
ATOM 675 C CA . ARG A 1 83 ? -9.213 -0.767 -2.888 1.00 93.88 83 ARG A CA 1
ATOM 676 C C . ARG A 1 83 ? -9.482 -0.412 -1.428 1.00 93.88 83 ARG A C 1
ATOM 678 O O . ARG A 1 83 ? -10.546 0.120 -1.131 1.00 93.88 83 ARG A O 1
ATOM 685 N N . LEU A 1 84 ? -8.524 -0.676 -0.537 1.00 95.94 84 LEU A N 1
ATOM 686 C CA . LEU A 1 84 ? -8.640 -0.359 0.889 1.00 95.94 84 LEU A CA 1
ATOM 687 C C . LEU A 1 84 ? -8.806 1.148 1.116 1.00 95.94 84 LEU A C 1
ATOM 689 O O . LEU A 1 84 ? -9.665 1.579 1.878 1.00 95.94 84 LEU A O 1
ATOM 693 N N . LEU A 1 85 ? -7.975 1.943 0.448 1.00 94.31 85 LEU A N 1
ATOM 694 C CA . LEU A 1 85 ? -7.877 3.388 0.634 1.00 94.31 85 LEU A CA 1
ATOM 695 C C . LEU A 1 85 ? -8.841 4.179 -0.257 1.00 94.31 85 LEU A C 1
ATOM 697 O O . LEU A 1 85 ? -8.934 5.394 -0.109 1.00 94.31 85 LEU A O 1
ATOM 701 N N . ARG A 1 86 ? -9.554 3.503 -1.167 1.00 93.88 86 ARG A N 1
ATOM 702 C CA . ARG A 1 86 ? -10.488 4.093 -2.139 1.00 93.88 86 ARG A CA 1
ATOM 703 C C . ARG A 1 86 ? -9.847 5.210 -2.976 1.00 93.88 86 ARG A C 1
ATOM 705 O O . ARG A 1 86 ? -10.475 6.229 -3.246 1.00 93.88 86 ARG A O 1
ATOM 712 N N . VAL A 1 87 ? -8.597 5.003 -3.391 1.00 92.00 87 VAL A N 1
ATOM 713 C CA . VAL A 1 87 ? -7.845 5.902 -4.286 1.00 92.00 87 VAL A CA 1
ATOM 714 C C . VAL A 1 87 ? -7.361 5.141 -5.509 1.00 92.00 87 VAL A C 1
ATOM 716 O O . VAL A 1 87 ? -7.106 3.942 -5.419 1.00 92.00 87 VAL A O 1
ATOM 719 N N . ASP A 1 88 ? -7.200 5.816 -6.643 1.00 89.19 88 ASP A N 1
ATOM 720 C CA . ASP A 1 88 ? -6.613 5.201 -7.838 1.00 89.19 88 ASP A CA 1
ATOM 721 C C . ASP A 1 88 ? -5.146 4.797 -7.583 1.00 89.19 88 ASP A C 1
ATOM 723 O O . ASP A 1 88 ? -4.409 5.473 -6.860 1.00 89.19 88 ASP A O 1
ATOM 727 N N . VAL A 1 89 ? -4.691 3.699 -8.188 1.00 87.12 89 VAL A N 1
ATOM 728 C CA . VAL A 1 89 ? -3.273 3.327 -8.147 1.00 87.12 89 VAL A CA 1
ATOM 729 C C . VAL A 1 89 ? -2.407 4.382 -8.846 1.00 87.12 89 VAL A C 1
ATOM 731 O O . VAL A 1 89 ? -1.335 4.705 -8.339 1.00 87.12 89 VAL A O 1
ATOM 734 N N . ALA A 1 90 ? -2.880 4.979 -9.943 1.00 85.50 90 ALA A N 1
ATOM 735 C CA . ALA A 1 90 ? -2.210 6.082 -10.631 1.00 85.50 90 ALA A CA 1
ATOM 736 C C . ALA A 1 90 ? -1.965 7.271 -9.690 1.00 85.50 90 ALA A C 1
ATOM 738 O O . ALA A 1 90 ? -0.879 7.856 -9.675 1.00 85.50 90 ALA A O 1
ATOM 739 N N . TRP A 1 91 ? -2.932 7.564 -8.811 1.00 87.44 91 TRP A N 1
ATOM 740 C CA . TRP A 1 91 ? -2.760 8.586 -7.784 1.00 87.44 91 TRP A CA 1
ATOM 741 C C . TRP A 1 91 ? -1.574 8.264 -6.874 1.00 87.44 91 TRP A C 1
ATOM 743 O O . TRP A 1 91 ? -0.727 9.139 -6.680 1.00 87.44 91 TRP A O 1
ATOM 753 N N . LEU A 1 92 ? -1.475 7.028 -6.367 1.00 87.31 92 LEU A N 1
ATOM 754 C CA . LEU A 1 92 ? -0.355 6.584 -5.527 1.00 87.31 92 LEU A CA 1
ATOM 755 C C . LEU A 1 92 ? 0.983 6.644 -6.276 1.00 87.31 92 LEU A C 1
ATOM 757 O O . LEU A 1 92 ? 1.968 7.118 -5.718 1.00 87.31 92 LEU A O 1
ATOM 761 N N . CYS A 1 93 ? 1.007 6.241 -7.547 1.00 86.00 93 CYS A N 1
ATOM 762 C CA . CYS A 1 93 ? 2.192 6.297 -8.408 1.00 86.00 93 CYS A CA 1
ATOM 763 C C . CYS A 1 93 ? 2.573 7.723 -8.839 1.00 86.00 93 CYS A C 1
ATOM 765 O O . CYS A 1 93 ? 3.661 7.940 -9.362 1.00 86.00 93 CYS A O 1
ATOM 767 N N . GLY A 1 94 ? 1.703 8.713 -8.622 1.00 79.38 94 GLY A N 1
ATOM 768 C CA . GLY A 1 94 ? 1.967 10.083 -9.052 1.00 79.38 94 GLY A CA 1
ATOM 769 C C . GLY A 1 94 ? 1.907 10.283 -10.562 1.00 79.38 94 GLY A C 1
ATOM 770 O O . GLY A 1 94 ? 2.333 11.333 -11.039 1.00 79.38 94 GLY A O 1
ATOM 771 N N . THR A 1 95 ? 1.355 9.320 -11.298 1.00 71.44 95 THR A N 1
ATOM 772 C CA . THR A 1 95 ? 0.987 9.530 -12.690 1.00 71.44 95 THR A CA 1
ATOM 773 C C . THR A 1 95 ? -0.262 10.412 -12.729 1.00 71.44 95 THR A C 1
ATOM 775 O O . THR A 1 95 ? -1.156 10.255 -11.888 1.00 71.44 95 THR A O 1
ATOM 778 N N . PRO A 1 96 ? -0.340 11.388 -13.651 1.00 53.94 96 PRO A N 1
ATOM 779 C CA . PRO A 1 96 ? -1.593 12.087 -13.878 1.00 53.94 96 PRO A CA 1
ATOM 780 C C . PRO A 1 96 ? -2.649 11.031 -14.201 1.00 53.94 96 PRO A C 1
ATOM 782 O O . PRO A 1 96 ? -2.408 10.152 -15.032 1.00 53.94 96 PRO A O 1
ATOM 785 N N . ALA A 1 97 ? -3.790 11.080 -13.507 1.00 51.09 97 ALA A N 1
ATOM 786 C CA . ALA A 1 97 ? -4.946 10.308 -13.928 1.00 51.09 97 ALA A CA 1
ATOM 787 C C . ALA A 1 97 ? -5.187 10.702 -15.384 1.00 51.09 97 ALA A C 1
ATOM 789 O O . ALA A 1 97 ? -5.366 11.888 -15.665 1.00 51.09 97 ALA A O 1
ATOM 790 N N . THR A 1 98 ? -5.082 9.753 -16.314 1.00 46.38 98 THR A N 1
ATOM 791 C CA . THR A 1 98 ? -5.483 10.009 -17.692 1.00 46.38 98 THR A CA 1
ATOM 792 C C . THR A 1 98 ? -6.959 10.361 -17.612 1.00 46.38 98 THR A C 1
ATOM 794 O O . THR A 1 98 ? -7.784 9.487 -17.352 1.00 46.38 98 THR A O 1
ATOM 797 N N . ALA A 1 99 ? -7.262 11.658 -17.692 1.00 36.62 99 ALA A N 1
ATOM 798 C CA . ALA A 1 99 ? -8.620 12.144 -17.814 1.00 36.62 99 ALA A CA 1
ATOM 799 C C . ALA A 1 99 ? -9.199 11.444 -19.046 1.00 36.62 99 ALA A C 1
ATOM 801 O O . ALA A 1 99 ? -8.625 11.543 -20.132 1.00 36.62 99 ALA A O 1
ATOM 802 N N . ALA A 1 100 ? -10.222 10.627 -18.811 1.00 34.16 100 ALA A N 1
ATOM 803 C CA . ALA A 1 100 ? -11.019 10.024 -19.865 1.00 34.16 100 ALA A CA 1
ATOM 804 C C . 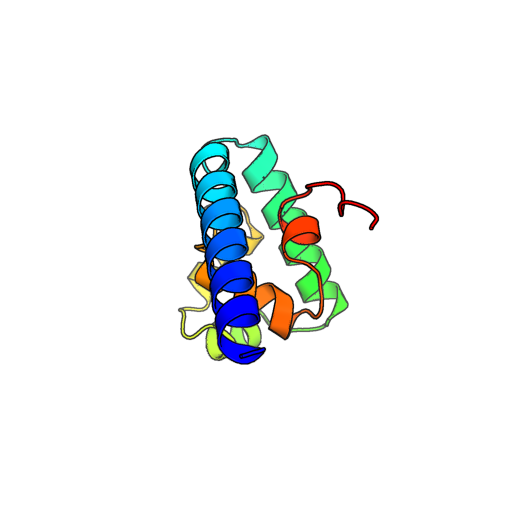ALA A 1 100 ? -11.856 11.104 -20.554 1.00 34.16 100 ALA A C 1
ATOM 806 O O . ALA A 1 100 ? -12.292 12.036 -19.836 1.00 34.16 100 ALA A O 1
#

Sequence (100 aa):
MSDLLARLSNMRRANELEVHLDRNTHSDRFRKLFSTKLDMTIKRARFTTRLVASYMGVKEHEVHFWRAGITLPGSGQCRRLSRLLRVDVAWLCGTPATAA

Radius of gyration: 13.95 Å; chains: 1; bounding box: 34×24×36 Å

Foldseek 3Di:
DVVVVVVVVVVVVLVVLQVLCVVCLPPPVQLVQLLCQLLVLCVVVVHDLVNLCVQQVHDSVVSVCSNVSVGHDGSVSLVSSCVVSVHDSCNSRVHPPPDD

pLDDT: mean 86.51, std 13.41, range [34.16, 98.31]

Secondary structure (DSSP, 8-state):
-HHHHHHHHHHHHHHHHHHHHHHHTT-HHHHHHHHHHHHHHHHHTT--HHHHHHHHTS-HHHHHHHHHTSS---HHHHHHHHHHHT--HHHHHTPPP---

=== Feature glossary ===
The record interleaves many kinds of information about one protein. Here is each kind framed as the question it answers.

Q: What are the backbone torsion angles?
A: φ (phi) and ψ (psi) are the two rotatable backbone dihedrals per residue: φ is the C(i-1)–N–Cα–C torsion, ψ is the N–Cα–C–N(i+1) torsion, both in degrees on (−180°, 180°]. α-helical residues cluster near (−60°, −45°); β-strand residues near (−120°, +130°). A Ramachandran plot is simply a scatter of (φ, ψ) for every residue.

Q: What is the amino-acid chain?
A: This is the polypeptide sequence — one letter per residue, N-terminus first. Length ranges from a few dozen residues for small domains to over a thousand for large mult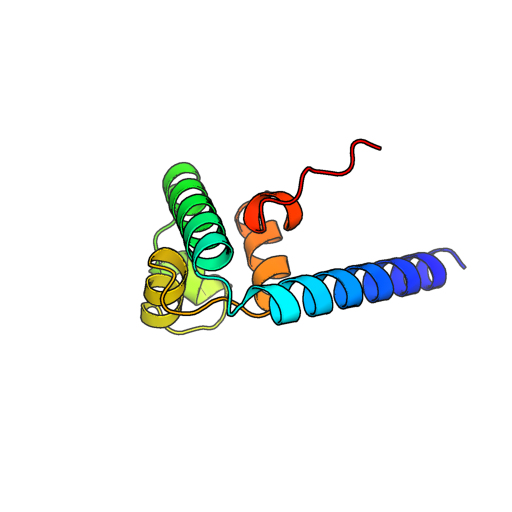i-domain proteins.

Q: How mobile is each atom in the crystal?
A: For experimental (PDB) structures, the B-factor (temperature factor) quantifies the positional spread of each atom in the crystal — a combination of thermal vibration and static disorder — in units of Å². High B-factors mark flexible loops or poorly resolved regions; low B-factors mark the rigid, well-ordered core.

Q: Are the domains correctly placed relative to each other?
A: Predicted Aligned Error (PAE) is an AlphaFold confidence matrix: entry (i, j) is the expected error in the position of residue j, in ångströms, when the prediction is superimposed on the true structure at residue i. Low PAE within a block of residues means that block is internally rigid and well-predicted; high PAE between two blocks means their relative placement is uncertain even if each block individually is confident.

Q: How confident is the AlphaFold model at each residue?
A: pLDDT is the predicted lDDT-Cα score: AlphaFold's confidence that the local environment of each residue (all inter-atomic distances within 15 Å) is correctly placed. It is a per-residue number between 0 and 100, with higher meaning more reliable.

Q: What family and function is it annotated with?
A: Functional annotations link the protein to curated databases. InterPro entries identify conserved domains and families by matching the sequence against member-database signatures (Pfam, PROSITE, CDD, …). Gene Ontology (GO) terms describe molecular function, biological process, and cellular component in a controlled vocabulary. CATH places the structure in a hierarchical fold classification (Class/Architecture/Topology/Homologous-superfamily). The organism is the source species.

Q: How big and how compact is the whole molecule?
A: Three whole-structure scalars: the radius of gyration (RMS distance of Cα from centroid, in Å), the count of Cα–Cα contacts (pairs closer than 8 Å and separated by more than four residues in sequence — i.e. tertiary, not local, contacts), and the bounding-box dimensions. Together they distinguish compact globular folds from extended fibres or disordered chains.

Q: What known structures does this most resemble?
A: The Foldseek neighbor list gives the closest experimentally determined structures in the PDB, ranked by structural alignment. TM-score near 1 means near-identical fold; near 0.3 means only rough topology match. This is how one finds what a novel AlphaFold prediction most resembles in the solved-structure universe.

Q: Which residues are buried vs exposed?
A: SASA measures how much of the protein is reachable by solvent. It is computed by rolling a water-sized probe over the atomic surface and summing the exposed area (Å²). Per-residue SASA distinguishes core (buried, low SASA) from surface (exposed, high SASA) residues; total SASA is a whole-molecule size measure.

Q: Which residues are in helices, strands, or loops?
A: Eight-state secondary structure (DSSP): H is the canonical α-helix, G the tighter 3₁₀-helix, I the wider π-helix; E/B are β-structure, T and S are turns and bends, and '-' is everything else. DSSP derives these from the pattern of main-chain N–H···O=C hydrogen bonds, not from the sequence.

Q: Where is each backbone atom in 3D?
A: Structure coordinates are given as an mmCIF _atom_site loop: one row per atom with element, residue name, chain id, sequence number, and x/y/z position in Å. Only the four main-chain atoms per residue are included here; side chains are omitted to keep the record compact.

Q: What if only a Cα trace is available?
A: Three-state secondary structure (P-SEA) collapses the eight DSSP classes into helix (a), strand (b), and coil (c). P-SEA assigns these from Cα geometry alone — distances and angles — without requiring backbone oxygens, so it works on any Cα trace.

Q: What do the rendered images show?
A: The six renders are orthographic views along the three Cartesian axes in both directions. Representation (cartoon, sticks, or surface) and color scheme (sequence-rainbow or by-chain) vary across proteins so the training set covers all the common visualization conventions.

Q: What does the local fold look like, residue by residue?
A: Foldseek's 3Di representation compresses backbone geometry into a per-residue letter drawn from a learned twenty-state alphabet. It captures the tertiary interaction pattern around each residue — which residues are packed against it in space, regardless of where they are in sequence.

Q: What do the diagnostic plots show?
A: The contact map is a binary N×N matrix image: pixel (i, j) is dark where Cα_i and Cα_j are within 8 Å and |i−j|>4. Because the |i−j|>4 filter removes local helical contacts, off-diagonal stripes parallel to the main diagonal indicate parallel β-sheets; stripes perpendicular to it indicate antiparallel β-sheets. The Ramachandran plot scatters every residue's (φ, ψ) pair against the sterically allowed regions. The PAE heatmap renders the predicted-aligned-error matrix.